Protein AF-A0A813P9F4-F1 (afdb_monomer_lite)

Structure (mmCIF, N/CA/C/O backbone):
data_AF-A0A813P9F4-F1
#
_entry.id   AF-A0A813P9F4-F1
#
loop_
_atom_site.group_PDB
_atom_site.id
_atom_site.type_symbol
_atom_site.label_atom_id
_atom_site.label_alt_id
_atom_site.label_comp_id
_atom_site.label_asym_id
_atom_site.label_entity_id
_atom_site.label_seq_id
_atom_site.pdbx_PDB_ins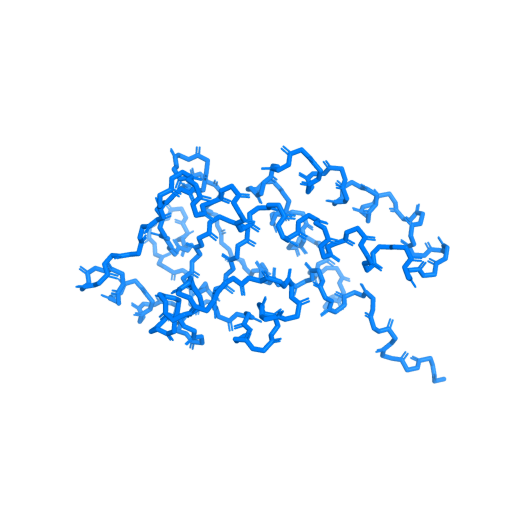_code
_atom_site.Cartn_x
_atom_site.Cartn_y
_atom_site.Cartn_z
_atom_site.occupancy
_atom_site.B_iso_or_equiv
_atom_site.auth_seq_id
_atom_site.auth_comp_id
_atom_site.auth_asym_id
_atom_site.auth_atom_id
_atom_site.pdbx_PDB_model_num
ATOM 1 N N . MET A 1 1 ? -3.811 3.455 -32.328 1.00 38.84 1 MET A N 1
ATOM 2 C CA . MET A 1 1 ? -4.471 2.786 -31.183 1.00 38.84 1 MET A CA 1
ATOM 3 C C . MET A 1 1 ? -3.452 1.935 -30.435 1.00 38.84 1 MET A C 1
ATOM 5 O O . MET A 1 1 ? -3.460 0.716 -30.534 1.00 38.84 1 MET A O 1
ATOM 9 N N . ILE A 1 2 ? -2.541 2.587 -29.710 1.00 37.06 2 ILE A N 1
ATOM 10 C CA . ILE A 1 2 ? -1.678 1.911 -28.739 1.00 37.06 2 ILE A CA 1
ATOM 11 C C . ILE A 1 2 ? -2.604 1.642 -27.562 1.00 37.06 2 ILE A C 1
ATOM 13 O O . ILE A 1 2 ? -2.911 2.542 -26.781 1.00 37.06 2 ILE A O 1
ATOM 17 N N . SER A 1 3 ? -3.187 0.443 -27.539 1.00 33.72 3 SER A N 1
ATOM 18 C CA . SER A 1 3 ? -3.940 -0.056 -26.394 1.00 33.72 3 SER A CA 1
ATOM 19 C C . SER A 1 3 ? -3.168 0.309 -25.139 1.00 33.72 3 SER A C 1
ATOM 21 O O . SER A 1 3 ? -1.970 0.075 -25.130 1.00 33.72 3 SER A O 1
ATOM 23 N N . LYS A 1 4 ? -3.809 0.955 -24.159 1.00 35.31 4 LYS A N 1
ATOM 24 C CA . LYS A 1 4 ? -3.947 0.546 -22.744 1.00 35.31 4 LYS A CA 1
ATOM 25 C C . LYS A 1 4 ? -2.871 -0.401 -22.170 1.00 35.31 4 LYS A C 1
ATOM 27 O O . LYS A 1 4 ? -3.177 -1.223 -21.311 1.00 35.31 4 LYS A O 1
ATOM 32 N N . SER A 1 5 ? -1.631 -0.306 -22.637 1.00 38.56 5 SER A N 1
ATOM 33 C CA . SER A 1 5 ? -0.543 -1.261 -22.457 1.00 38.56 5 SER A CA 1
ATOM 34 C C . SER A 1 5 ? 0.084 -1.010 -21.100 1.00 38.56 5 SER A C 1
ATOM 36 O O . SER A 1 5 ? 1.172 -0.468 -20.951 1.00 38.56 5 SER A O 1
ATOM 38 N N . PHE A 1 6 ? -0.699 -1.411 -20.101 1.00 42.31 6 PHE A N 1
ATOM 39 C CA . PHE A 1 6 ? -0.329 -2.400 -19.098 1.00 42.31 6 PHE A CA 1
ATOM 40 C C . PHE A 1 6 ? 0.676 -2.005 -18.024 1.00 42.31 6 PHE A C 1
ATOM 42 O O . PHE A 1 6 ? 0.907 -2.789 -17.110 1.00 42.31 6 PHE A O 1
ATOM 49 N N . ILE A 1 7 ? 1.269 -0.820 -18.104 1.00 42.38 7 ILE A N 1
ATOM 50 C CA . ILE A 1 7 ? 2.550 -0.601 -17.428 1.00 42.38 7 ILE A CA 1
ATOM 51 C C . ILE A 1 7 ? 2.520 0.595 -16.471 1.00 42.38 7 ILE A C 1
ATOM 53 O O . ILE A 1 7 ? 3.172 0.560 -15.433 1.00 42.38 7 ILE A O 1
ATOM 57 N N . LEU A 1 8 ? 1.644 1.571 -16.713 1.00 39.75 8 LEU A N 1
ATOM 58 C CA . LEU A 1 8 ? 1.245 2.543 -15.687 1.00 39.75 8 LEU A CA 1
ATOM 59 C C . LEU A 1 8 ? 0.214 1.954 -14.692 1.00 39.75 8 LEU A C 1
ATOM 61 O O . LEU A 1 8 ? 0.012 2.502 -13.616 1.00 39.75 8 LEU A O 1
ATOM 65 N N . LEU A 1 9 ? -0.407 0.807 -15.014 1.00 43.53 9 LEU A N 1
ATOM 66 C CA . LEU A 1 9 ? -1.620 0.289 -14.353 1.00 43.53 9 LEU A CA 1
ATOM 67 C C . LEU A 1 9 ? -1.388 -0.751 -13.232 1.00 43.53 9 LEU A C 1
ATOM 69 O O . LEU A 1 9 ? -2.354 -1.242 -12.659 1.00 43.53 9 LEU A O 1
ATOM 73 N N . ALA A 1 10 ? -0.148 -1.108 -12.889 1.00 41.69 10 ALA A N 1
ATOM 74 C CA . ALA A 1 10 ? 0.119 -2.036 -11.772 1.00 41.69 10 ALA A CA 1
ATOM 75 C C . ALA A 1 10 ? 0.908 -1.411 -10.608 1.00 41.69 10 ALA A C 1
ATOM 77 O O . ALA A 1 10 ? 1.071 -2.055 -9.577 1.00 41.69 10 ALA A O 1
ATOM 78 N N . ILE A 1 11 ? 1.371 -0.165 -10.770 1.00 42.88 11 ILE A N 1
ATOM 79 C CA . ILE A 1 11 ? 2.135 0.596 -9.762 1.00 42.88 11 ILE A CA 1
ATOM 80 C C . ILE A 1 11 ? 1.339 1.825 -9.273 1.00 42.88 11 ILE A C 1
ATOM 82 O O . ILE A 1 11 ? 1.633 2.398 -8.233 1.00 42.88 11 ILE A O 1
ATOM 86 N N . ALA A 1 12 ? 0.254 2.181 -9.962 1.00 42.66 12 ALA A N 1
ATOM 87 C CA . ALA A 1 12 ? -0.674 3.233 -9.567 1.00 42.66 12 ALA A CA 1
ATOM 88 C C . ALA A 1 12 ? -1.814 2.693 -8.694 1.00 42.66 12 ALA A C 1
ATOM 90 O O . ALA A 1 12 ? -2.994 2.807 -9.028 1.00 42.66 12 ALA A O 1
ATOM 91 N N . ILE A 1 13 ? -1.473 2.069 -7.575 1.00 44.22 13 ILE A N 1
ATOM 92 C CA . ILE A 1 13 ? -2.440 1.940 -6.494 1.00 44.22 13 ILE A CA 1
ATOM 93 C C . ILE A 1 13 ? -2.307 3.267 -5.738 1.00 44.22 13 ILE A C 1
ATOM 95 O O . ILE A 1 13 ? -1.233 3.603 -5.253 1.00 44.22 13 ILE A O 1
ATOM 99 N N . CYS A 1 14 ? -3.407 4.028 -5.746 1.00 41.34 14 CYS A N 1
ATOM 100 C CA . CYS A 1 14 ? -3.854 4.960 -4.707 1.00 41.34 14 CYS A CA 1
ATOM 101 C C . CYS A 1 14 ? -2.990 6.167 -4.322 1.00 41.34 14 CYS A C 1
ATOM 103 O O . CYS A 1 14 ? -2.403 6.243 -3.234 1.00 41.34 14 CYS A O 1
ATOM 105 N N . ALA A 1 15 ? -3.138 7.240 -5.087 1.00 36.16 15 ALA A N 1
ATOM 106 C CA . ALA A 1 15 ? -3.024 8.523 -4.433 1.00 36.16 15 ALA A CA 1
ATOM 107 C C . ALA A 1 15 ? -4.020 9.531 -4.986 1.00 36.16 15 ALA A C 1
ATOM 109 O O . ALA A 1 15 ? -4.110 9.796 -6.185 1.00 36.16 15 ALA A O 1
ATOM 110 N N . VAL A 1 16 ? -4.828 10.034 -4.064 1.00 38.38 16 VAL A N 1
ATOM 111 C CA . VAL A 1 16 ? -5.742 11.136 -4.284 1.00 38.38 16 VAL A CA 1
ATOM 112 C C . VAL A 1 16 ? -5.605 12.096 -3.110 1.00 38.38 16 VAL A C 1
ATOM 114 O O . VAL A 1 16 ? -5.012 11.784 -2.085 1.00 38.38 16 VAL A O 1
ATOM 117 N N . THR A 1 17 ? -5.988 13.323 -3.413 1.00 39.00 17 THR A N 1
ATOM 118 C CA . THR A 1 17 ? -5.633 14.610 -2.819 1.00 39.00 17 THR A CA 1
ATOM 119 C C . THR A 1 17 ? -5.945 14.765 -1.329 1.00 39.00 17 THR A C 1
ATOM 121 O O . THR A 1 17 ? -6.948 15.396 -1.016 1.00 39.00 17 THR A O 1
ATOM 124 N N . SER A 1 18 ? -5.045 14.361 -0.423 1.00 39.19 18 SER A N 1
ATOM 125 C CA . SER A 1 18 ? -4.926 15.029 0.886 1.00 39.19 18 SER A CA 1
ATOM 126 C C . SER A 1 18 ? -3.593 14.781 1.616 1.00 39.19 18 SER A C 1
ATOM 128 O O . SER A 1 18 ? -2.891 13.793 1.399 1.00 39.19 18 SER A O 1
ATOM 130 N N . LEU A 1 19 ? -3.233 15.747 2.466 1.00 47.84 19 LEU A N 1
ATOM 131 C CA . LEU A 1 19 ? -2.000 15.844 3.247 1.00 47.84 19 LEU A CA 1
ATOM 132 C C . LEU A 1 19 ? -1.985 14.876 4.441 1.00 47.84 19 LEU A C 1
ATOM 134 O O . LEU A 1 19 ? -2.484 15.225 5.499 1.00 47.84 19 LEU A O 1
ATOM 138 N N . THR A 1 20 ? -1.385 13.689 4.327 1.00 51.88 20 THR A N 1
ATOM 139 C CA . THR A 1 20 ? -1.181 12.801 5.508 1.00 51.88 20 THR A CA 1
ATOM 140 C C . THR A 1 20 ? -0.052 11.780 5.323 1.00 51.88 20 THR A C 1
ATOM 142 O O . THR A 1 20 ? -0.068 10.675 5.864 1.00 51.88 20 THR A O 1
ATOM 145 N N . VAL A 1 21 ? 1.004 12.167 4.598 1.00 53.16 21 VAL A N 1
ATOM 146 C CA . VAL A 1 21 ? 2.276 11.412 4.539 1.00 53.16 21 VAL A CA 1
ATOM 147 C C . VAL A 1 21 ? 2.869 11.198 5.950 1.00 53.16 21 VAL A C 1
ATOM 149 O O . VAL A 1 21 ? 3.619 10.250 6.171 1.00 53.16 21 VAL A O 1
ATOM 152 N N . GLU A 1 22 ? 2.512 12.041 6.926 1.00 54.81 22 GLU A N 1
ATOM 153 C CA . GLU A 1 22 ? 3.029 11.991 8.300 1.00 54.81 22 GLU A CA 1
ATOM 154 C C . GLU A 1 22 ? 2.641 10.733 9.086 1.00 54.81 22 GLU A C 1
ATOM 156 O O . GLU A 1 22 ? 3.503 10.161 9.747 1.00 54.81 22 GLU A O 1
ATOM 161 N N . GLN A 1 23 ? 1.405 10.236 8.987 1.00 55.81 23 GLN A N 1
ATOM 162 C CA . GLN A 1 23 ? 0.986 9.061 9.771 1.00 55.81 23 GLN A CA 1
ATOM 163 C C . GLN A 1 23 ? 1.700 7.778 9.313 1.00 55.81 23 GLN A C 1
ATOM 165 O O . GLN A 1 23 ? 2.123 6.969 10.139 1.00 55.81 23 GLN A O 1
ATOM 170 N N . ALA A 1 24 ? 1.949 7.640 8.006 1.00 54.38 24 ALA A N 1
ATOM 171 C CA . ALA A 1 24 ? 2.747 6.545 7.450 1.00 54.38 24 ALA A CA 1
ATOM 172 C C . ALA A 1 24 ? 4.205 6.565 7.936 1.00 54.38 24 ALA A C 1
ATOM 174 O O . ALA A 1 24 ? 4.809 5.513 8.135 1.00 54.38 24 ALA A O 1
ATOM 175 N N . LYS A 1 25 ? 4.772 7.768 8.121 1.00 58.06 25 LYS A N 1
ATOM 176 C CA . LYS A 1 25 ? 6.124 7.957 8.670 1.00 58.06 25 LYS A CA 1
ATOM 177 C C . LYS A 1 25 ? 6.194 7.618 10.160 1.00 58.06 25 LYS A C 1
ATOM 179 O O . LYS A 1 25 ? 7.252 7.215 10.627 1.00 58.06 25 LYS A O 1
ATOM 184 N N . GLN A 1 26 ? 5.095 7.792 10.895 1.00 65.81 26 GLN A N 1
ATOM 185 C CA . GLN A 1 26 ? 5.050 7.562 12.340 1.00 65.81 26 GLN A CA 1
ATOM 186 C C . GLN A 1 26 ? 4.973 6.075 12.696 1.00 65.81 26 GLN A C 1
ATOM 188 O O . GLN A 1 26 ? 5.670 5.645 13.613 1.00 65.81 26 GLN A O 1
ATOM 193 N N . ASN A 1 27 ? 4.156 5.282 11.992 1.00 80.38 27 ASN A N 1
ATOM 194 C CA . ASN A 1 27 ? 4.078 3.842 12.236 1.00 80.38 27 ASN A CA 1
ATOM 195 C C . ASN A 1 27 ? 3.549 3.062 11.014 1.00 80.38 27 ASN A C 1
ATOM 197 O O . ASN A 1 27 ? 2.334 2.961 10.834 1.00 80.38 27 ASN A O 1
ATOM 201 N N . PRO A 1 28 ? 4.417 2.432 10.202 1.00 81.38 28 PRO A N 1
ATOM 202 C CA . PRO A 1 28 ? 3.984 1.702 9.010 1.00 81.38 28 PRO A CA 1
ATOM 203 C C . PRO A 1 28 ? 3.247 0.387 9.328 1.00 81.38 28 PRO A C 1
ATOM 205 O O . PRO A 1 28 ? 2.658 -0.222 8.432 1.00 81.38 28 PRO A O 1
ATOM 208 N N . LEU A 1 29 ? 3.274 -0.052 10.593 1.00 90.00 29 LEU A N 1
ATOM 209 C CA . LEU A 1 29 ? 2.599 -1.258 11.067 1.00 90.00 29 LEU A CA 1
ATOM 210 C C . LEU A 1 29 ? 1.130 -1.014 11.416 1.00 90.00 29 LEU A C 1
ATOM 212 O O . LEU A 1 29 ? 0.393 -1.978 11.605 1.00 90.00 29 LEU A O 1
ATOM 216 N N . GLN A 1 30 ? 0.693 0.240 11.524 1.00 91.12 30 GLN A N 1
ATOM 217 C CA . GLN A 1 30 ? -0.676 0.580 11.887 1.00 91.12 30 GLN A CA 1
ATOM 218 C C . GLN A 1 30 ? -1.419 1.177 10.699 1.00 91.12 30 GLN A C 1
ATOM 220 O O . GLN A 1 30 ? -0.908 2.044 9.992 1.00 91.12 30 GLN A O 1
ATOM 225 N N . ALA A 1 31 ? -2.638 0.694 10.474 1.00 91.06 31 ALA A N 1
ATOM 226 C CA . ALA A 1 31 ? -3.446 1.182 9.379 1.00 91.06 31 ALA A CA 1
ATOM 227 C C . ALA A 1 31 ? -4.085 2.533 9.705 1.00 91.06 31 ALA A C 1
ATOM 229 O O . ALA A 1 31 ? -4.447 2.805 10.851 1.00 91.06 31 ALA A O 1
ATOM 230 N N . TYR A 1 32 ? -4.266 3.357 8.679 1.00 89.44 32 TYR A N 1
ATOM 231 C CA . TYR A 1 32 ? -4.781 4.717 8.809 1.00 89.44 32 TYR A CA 1
ATOM 232 C C . TYR A 1 32 ? -5.605 5.124 7.578 1.00 89.44 32 TYR A C 1
ATOM 234 O O . TYR A 1 32 ? -5.681 4.394 6.586 1.00 89.44 32 TYR A O 1
ATOM 242 N N . VAL A 1 33 ? -6.238 6.294 7.647 1.00 87.25 33 VAL A N 1
ATOM 243 C CA . VAL A 1 33 ? -6.867 6.973 6.505 1.00 87.25 33 VAL A CA 1
ATOM 244 C C . VAL A 1 33 ? -6.208 8.330 6.327 1.00 87.25 33 VAL A C 1
ATOM 246 O O . VAL A 1 33 ? -5.751 8.926 7.299 1.00 87.25 33 VAL A O 1
ATOM 249 N N . LEU A 1 34 ? -6.169 8.833 5.100 1.00 82.69 34 LEU A N 1
ATOM 250 C CA . LEU A 1 34 ? -5.682 10.175 4.849 1.00 82.69 34 LEU A CA 1
ATOM 251 C C . LEU A 1 34 ? -6.691 11.206 5.361 1.00 82.69 34 LEU A C 1
ATOM 253 O O . LEU A 1 34 ? -7.896 11.087 5.128 1.00 82.69 34 LEU A O 1
ATOM 257 N N . THR A 1 35 ? -6.181 12.227 6.036 1.00 78.00 35 THR A N 1
ATOM 258 C CA . THR A 1 35 ? -6.914 13.436 6.407 1.00 78.00 35 THR A CA 1
ATOM 259 C C . THR A 1 35 ? -6.327 14.650 5.690 1.00 78.00 35 THR A C 1
ATOM 261 O O . THR A 1 35 ? -5.244 14.580 5.103 1.00 78.00 35 THR A O 1
ATOM 264 N N . ASP A 1 36 ? -7.059 15.755 5.674 1.00 73.56 36 ASP A N 1
ATOM 265 C CA . ASP A 1 36 ? -6.552 17.077 5.326 1.00 73.56 36 ASP A CA 1
ATOM 266 C C . ASP A 1 36 ? -5.838 17.725 6.542 1.00 73.56 36 ASP A C 1
ATOM 268 O O . ASP A 1 36 ? -5.820 17.138 7.632 1.00 73.56 36 ASP A O 1
ATOM 272 N N . PRO A 1 37 ? -5.250 18.931 6.397 1.00 73.62 37 PRO A N 1
ATOM 273 C CA . PRO A 1 37 ? -4.619 19.648 7.512 1.00 73.62 37 PRO A CA 1
ATOM 274 C C . PRO A 1 37 ? -5.564 20.018 8.661 1.00 73.62 37 PRO A C 1
ATOM 276 O O . PRO A 1 37 ? -5.097 20.313 9.755 1.00 73.62 37 PRO A O 1
ATOM 279 N N . ASN A 1 38 ? -6.878 20.011 8.426 1.00 77.69 38 ASN A N 1
ATOM 280 C CA . ASN A 1 38 ? -7.895 20.291 9.437 1.00 77.69 38 ASN A CA 1
ATOM 281 C C . ASN A 1 38 ? -8.367 19.011 10.150 1.00 77.69 38 ASN A C 1
ATOM 283 O O . ASN A 1 38 ? -9.276 19.069 10.977 1.00 77.69 38 ASN A O 1
ATOM 287 N N . GLY A 1 39 ? -7.789 17.849 9.821 1.00 78.19 39 GLY A N 1
ATOM 288 C CA . GLY A 1 39 ? -8.173 16.551 10.374 1.00 78.19 39 GLY A CA 1
ATOM 289 C C . GLY A 1 39 ? -9.423 15.934 9.737 1.00 78.19 39 GLY A C 1
ATOM 290 O O . GLY A 1 39 ? -9.903 14.909 10.221 1.00 78.19 39 GLY A O 1
ATOM 291 N N . GLN A 1 40 ? -9.951 16.506 8.651 1.00 85.06 40 GLN A N 1
ATOM 292 C CA . GLN A 1 40 ? -11.078 15.932 7.916 1.00 85.06 40 GLN A CA 1
ATOM 293 C C . GLN A 1 40 ? -10.605 14.789 7.024 1.00 85.06 40 GLN A C 1
ATOM 295 O O . GLN A 1 40 ? -9.642 14.936 6.277 1.00 85.06 40 GLN A O 1
ATOM 300 N N . VAL A 1 41 ? -11.287 13.644 7.071 1.00 85.50 41 VAL A N 1
ATOM 301 C CA . VAL A 1 41 ? -10.927 12.474 6.255 1.00 85.50 41 VAL A CA 1
ATOM 302 C C . VAL A 1 41 ? -11.133 12.759 4.770 1.00 85.50 41 VAL A C 1
ATOM 304 O O . VAL A 1 41 ? -12.216 13.184 4.364 1.00 85.50 41 VAL A O 1
ATOM 307 N N . ASP A 1 42 ? -10.132 12.441 3.946 1.00 81.69 42 ASP A N 1
ATOM 308 C CA . ASP A 1 42 ? -10.264 12.498 2.492 1.00 81.69 42 ASP A CA 1
ATOM 309 C C . ASP A 1 42 ? -11.308 11.466 2.030 1.00 81.69 42 ASP A C 1
ATOM 311 O O . ASP A 1 42 ? -11.116 10.260 2.236 1.00 81.69 42 ASP A O 1
ATOM 315 N N . PRO A 1 43 ? -12.399 11.889 1.359 1.00 83.31 43 PRO A N 1
ATOM 316 C CA . PRO A 1 43 ? -13.439 10.981 0.875 1.00 83.31 43 PRO A CA 1
ATOM 317 C C . PRO A 1 43 ? -12.900 9.915 -0.090 1.00 83.31 43 PRO A C 1
ATOM 319 O O . PRO A 1 43 ? -13.521 8.866 -0.285 1.00 83.31 43 PRO A O 1
ATOM 322 N N . LYS A 1 44 ? -11.746 10.163 -0.713 1.00 82.12 44 LYS A N 1
ATOM 323 C CA . LYS A 1 44 ? -11.100 9.240 -1.636 1.00 82.12 44 LYS A CA 1
ATOM 324 C C . LYS A 1 44 ? -10.087 8.312 -0.968 1.00 82.12 44 LYS A C 1
ATOM 326 O O . LYS A 1 44 ? -9.748 7.319 -1.616 1.00 82.12 44 LYS A O 1
ATOM 331 N N . SER A 1 45 ? -9.662 8.560 0.270 1.00 82.25 45 SER A N 1
ATOM 332 C CA . SER A 1 45 ? -8.746 7.661 0.981 1.00 82.25 45 SER A CA 1
ATOM 333 C C . SER A 1 45 ? -9.417 6.339 1.309 1.00 82.25 45 SER A C 1
ATOM 335 O O . SER A 1 45 ? -10.523 6.339 1.844 1.00 82.25 45 SER A O 1
ATOM 337 N N . GLY A 1 46 ? -8.756 5.213 1.049 1.00 88.56 46 GLY A N 1
ATOM 338 C CA . GLY A 1 46 ? -9.122 3.956 1.696 1.00 88.56 46 GLY A CA 1
ATOM 339 C C . GLY A 1 46 ? -8.362 3.737 2.995 1.00 88.56 46 GLY A C 1
ATOM 340 O O . GLY A 1 46 ? -7.713 4.646 3.520 1.00 88.56 46 GLY A O 1
ATOM 341 N N . VAL A 1 47 ? -8.446 2.504 3.491 1.00 91.31 47 VAL A N 1
ATOM 342 C CA . VAL A 1 47 ? -7.616 2.002 4.589 1.00 91.31 47 VAL A CA 1
ATOM 343 C C . VAL A 1 47 ? -6.215 1.734 4.054 1.00 91.31 47 VAL A C 1
ATOM 345 O O . VAL A 1 47 ? -6.032 0.892 3.170 1.00 91.31 47 VAL A O 1
ATOM 348 N N . ARG A 1 48 ? -5.227 2.445 4.589 1.00 89.12 48 ARG A N 1
ATOM 349 C CA . ARG A 1 48 ? -3.824 2.354 4.180 1.00 89.12 48 ARG A CA 1
ATOM 350 C C . ARG A 1 48 ? -3.024 1.574 5.206 1.00 89.12 48 ARG A C 1
ATOM 352 O O . ARG A 1 48 ? -3.223 1.782 6.395 1.00 89.12 48 ARG A O 1
ATOM 359 N N . ILE A 1 49 ? -2.135 0.693 4.756 1.00 88.81 49 ILE A N 1
ATOM 360 C CA . ILE A 1 49 ? -1.225 -0.077 5.613 1.00 88.81 49 ILE A CA 1
ATOM 361 C C . ILE A 1 49 ? 0.055 -0.409 4.840 1.00 88.81 49 ILE A C 1
ATOM 363 O O . ILE A 1 49 ? 0.003 -0.976 3.746 1.00 88.81 49 ILE A O 1
ATOM 367 N N . GLY A 1 50 ? 1.210 -0.032 5.392 1.00 85.00 50 GLY A N 1
ATOM 368 C CA . GLY A 1 50 ? 2.489 -0.108 4.686 1.00 85.00 50 GLY A CA 1
ATOM 369 C C . GLY A 1 50 ? 2.424 0.489 3.265 1.00 85.00 50 GLY A C 1
ATOM 370 O O . GLY A 1 50 ? 2.021 1.643 3.120 1.00 85.00 50 GLY A O 1
ATOM 371 N N . PRO A 1 51 ? 2.789 -0.263 2.206 1.00 82.25 51 PRO A N 1
ATOM 372 C CA . PRO A 1 51 ? 2.742 0.219 0.821 1.00 82.25 51 PRO A CA 1
ATOM 373 C C . PRO A 1 51 ? 1.344 0.214 0.176 1.00 82.25 51 PRO A C 1
ATOM 375 O O . PRO A 1 51 ? 1.221 0.545 -1.003 1.00 82.25 51 PRO A O 1
ATOM 378 N N . LEU A 1 52 ? 0.298 -0.223 0.882 1.00 85.25 52 LEU A N 1
ATOM 379 C CA . LEU A 1 52 ? -1.013 -0.484 0.287 1.00 85.25 52 LEU A CA 1
ATOM 380 C C . LEU A 1 52 ? -2.060 0.560 0.680 1.00 85.25 52 LEU A C 1
ATOM 382 O O . LEU A 1 52 ? -2.091 1.035 1.810 1.00 85.25 52 LEU A O 1
ATOM 386 N N . ASP A 1 53 ? -3.004 0.799 -0.232 1.00 86.00 53 ASP A N 1
ATOM 387 C CA . ASP A 1 53 ? -4.348 1.292 0.090 1.00 86.00 53 ASP A CA 1
ATOM 388 C C . ASP A 1 53 ? -5.358 0.253 -0.388 1.00 86.00 53 ASP A C 1
ATOM 390 O O . ASP A 1 53 ? -5.479 -0.047 -1.584 1.00 86.00 53 ASP A O 1
ATOM 394 N N . LEU A 1 54 ? -6.081 -0.307 0.568 1.00 88.88 54 LEU A N 1
ATOM 395 C CA . LEU A 1 54 ? -6.967 -1.440 0.359 1.00 88.88 54 LEU A CA 1
ATOM 396 C C . LEU A 1 54 ? -8.221 -1.061 -0.446 1.00 88.88 54 LEU A C 1
ATOM 398 O O . LEU A 1 54 ? -8.920 -1.943 -0.939 1.00 88.88 54 LEU A O 1
ATOM 402 N N . LYS A 1 55 ? -8.483 0.225 -0.705 1.00 84.44 55 LYS A N 1
ATOM 403 C CA . LYS A 1 55 ? -9.525 0.629 -1.659 1.00 84.44 55 LYS A CA 1
ATOM 404 C C . LYS A 1 55 ? -9.222 0.181 -3.092 1.00 84.44 55 LYS A C 1
ATOM 406 O O . LYS A 1 55 ? -10.136 -0.161 -3.837 1.00 84.44 55 LYS A O 1
ATOM 411 N N . TYR A 1 56 ? -7.953 0.202 -3.490 1.00 79.44 56 TYR A N 1
ATOM 412 C CA . TYR A 1 56 ? -7.542 0.020 -4.888 1.00 79.44 56 TYR A CA 1
ATOM 413 C C . TYR A 1 56 ? -6.885 -1.335 -5.155 1.00 79.44 56 TYR A C 1
ATOM 415 O O . TYR A 1 56 ? -6.693 -1.729 -6.307 1.00 79.44 56 TYR A O 1
ATOM 423 N N . VAL A 1 57 ? -6.556 -2.066 -4.095 1.00 81.50 57 VAL A N 1
ATOM 424 C CA . VAL A 1 57 ? -6.014 -3.417 -4.176 1.00 81.50 57 VAL A CA 1
ATOM 425 C C . VAL A 1 57 ? -7.156 -4.429 -4.131 1.00 81.50 57 VAL A C 1
ATOM 427 O O . VAL A 1 57 ? -8.091 -4.301 -3.349 1.00 81.50 57 VAL A O 1
ATOM 430 N N . ARG A 1 58 ? -7.061 -5.482 -4.948 1.00 84.56 58 ARG A N 1
ATOM 431 C CA . ARG A 1 58 ? -7.974 -6.633 -4.885 1.00 84.56 58 ARG A CA 1
ATOM 432 C C . ARG A 1 58 ? -7.255 -7.858 -4.315 1.00 84.56 58 ARG A C 1
ATOM 434 O O . ARG A 1 58 ? -6.068 -8.022 -4.608 1.00 84.56 58 ARG A O 1
ATOM 441 N N . PRO A 1 59 ? -7.961 -8.784 -3.639 1.00 88.06 59 PRO A N 1
ATOM 442 C CA . PRO A 1 59 ? -7.379 -10.042 -3.160 1.00 88.06 59 PRO A CA 1
ATOM 443 C C . PRO A 1 59 ? -6.581 -10.790 -4.236 1.00 88.06 59 PRO A C 1
ATOM 445 O O . PRO A 1 59 ? -5.437 -11.174 -4.018 1.00 88.06 59 PRO A O 1
ATOM 448 N N . ALA A 1 60 ? -7.133 -10.899 -5.448 1.00 85.94 60 ALA A N 1
ATOM 449 C CA . ALA A 1 60 ? -6.475 -11.573 -6.568 1.00 85.94 60 ALA A CA 1
ATOM 450 C C . ALA A 1 60 ? -5.168 -10.895 -7.026 1.00 85.94 60 ALA A C 1
ATOM 452 O O . ALA A 1 60 ? -4.321 -11.543 -7.640 1.00 85.94 60 ALA A O 1
ATOM 453 N N . ALA A 1 61 ? -5.006 -9.590 -6.781 1.00 82.75 61 ALA A N 1
ATOM 454 C CA . ALA A 1 61 ? -3.755 -8.887 -7.051 1.00 82.75 61 ALA A CA 1
ATOM 455 C C . ALA A 1 61 ? -2.705 -9.225 -5.985 1.00 82.75 61 ALA A C 1
ATOM 457 O O . ALA A 1 61 ? -1.576 -9.539 -6.342 1.00 82.75 61 ALA A O 1
ATOM 458 N N . LEU A 1 62 ? -3.095 -9.262 -4.706 1.00 86.94 62 LEU A N 1
ATOM 459 C CA . LEU A 1 62 ? -2.214 -9.663 -3.603 1.00 86.94 62 LEU A CA 1
ATOM 460 C C . LEU A 1 62 ? -1.737 -11.111 -3.735 1.00 86.94 62 LEU A C 1
ATOM 462 O O . LEU A 1 62 ? -0.560 -11.392 -3.542 1.00 86.94 62 LEU A O 1
ATOM 466 N N . GLN A 1 63 ? -2.620 -12.018 -4.160 1.00 89.81 63 GLN A N 1
ATOM 467 C CA . GLN A 1 63 ? -2.241 -13.400 -4.474 1.00 89.81 63 GLN A CA 1
ATOM 468 C C . GLN A 1 63 ? -1.188 -13.451 -5.586 1.00 89.81 63 GLN A C 1
ATOM 470 O O . GLN A 1 63 ? -0.196 -14.164 -5.479 1.00 89.81 63 GLN A O 1
ATOM 475 N N . ARG A 1 64 ? -1.356 -12.644 -6.644 1.00 86.25 64 ARG A N 1
ATOM 476 C CA . ARG A 1 64 ? -0.372 -12.530 -7.735 1.00 86.25 64 ARG A CA 1
ATOM 477 C C . ARG A 1 64 ? 0.950 -11.891 -7.305 1.00 86.25 64 ARG A C 1
ATOM 479 O O . ARG A 1 64 ? 1.957 -12.127 -7.971 1.00 86.25 64 ARG A O 1
ATOM 486 N N . MET A 1 65 ? 0.945 -11.096 -6.236 1.00 85.81 65 MET A N 1
ATOM 487 C CA . MET A 1 65 ? 2.155 -10.572 -5.598 1.00 85.81 65 MET A CA 1
ATOM 488 C C . MET A 1 65 ? 2.860 -11.623 -4.731 1.00 85.81 65 MET A C 1
ATOM 490 O O . MET A 1 65 ? 3.981 -11.376 -4.324 1.00 85.81 65 MET A O 1
ATOM 494 N N . GLY A 1 66 ? 2.245 -12.783 -4.468 1.00 89.69 66 GLY A N 1
ATOM 495 C CA . GLY A 1 66 ? 2.810 -13.816 -3.594 1.00 89.69 66 GLY A CA 1
ATOM 496 C C . GLY A 1 66 ? 2.475 -13.627 -2.114 1.00 89.69 66 GLY A C 1
ATOM 497 O O . GLY A 1 66 ? 3.118 -14.233 -1.260 1.00 89.69 66 GLY A O 1
ATOM 498 N N . LEU A 1 67 ? 1.482 -12.790 -1.787 1.00 91.38 67 LEU A N 1
ATOM 499 C CA . LEU A 1 67 ? 1.074 -12.577 -0.403 1.00 91.38 67 LEU A CA 1
ATOM 500 C C . LEU A 1 67 ? 0.350 -13.809 0.160 1.00 91.38 67 LEU A C 1
ATOM 502 O O . LEU A 1 67 ? -0.476 -14.421 -0.520 1.00 91.38 67 LEU A O 1
ATOM 506 N N . GLN A 1 68 ? 0.641 -14.140 1.418 1.00 93.38 68 GLN A N 1
ATOM 507 C CA . GLN A 1 68 ? 0.044 -15.274 2.123 1.00 93.38 68 GLN A CA 1
ATOM 508 C C . GLN A 1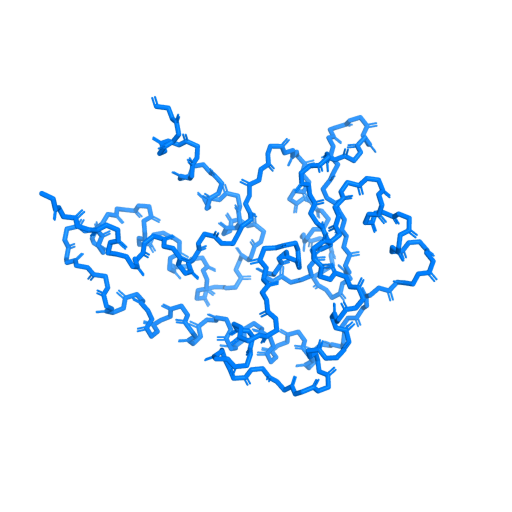 68 ? -1.465 -15.091 2.341 1.00 93.38 68 GLN A C 1
ATOM 510 O O . GLN A 1 68 ? -1.961 -13.970 2.503 1.00 93.38 68 GLN A O 1
ATOM 515 N N . SER A 1 69 ? -2.200 -16.205 2.364 1.00 93.56 69 SER A N 1
ATOM 516 C CA . SER A 1 69 ? -3.656 -16.209 2.520 1.00 93.56 69 SER A CA 1
ATOM 517 C C . SER A 1 69 ? -4.114 -15.588 3.833 1.00 93.56 69 SER A C 1
ATOM 519 O O . SER A 1 69 ? -5.114 -14.873 3.819 1.00 93.56 69 SER A O 1
ATOM 521 N N . GLU A 1 70 ? -3.388 -15.797 4.937 1.00 95.12 70 GLU A N 1
ATOM 522 C CA . GLU A 1 70 ? -3.751 -15.228 6.240 1.00 95.12 70 GLU A CA 1
ATOM 523 C C . GLU A 1 70 ? -3.756 -13.696 6.188 1.00 95.12 70 GLU A C 1
ATOM 525 O O . GLU A 1 70 ? -4.694 -13.048 6.653 1.00 95.12 70 GLU A O 1
ATOM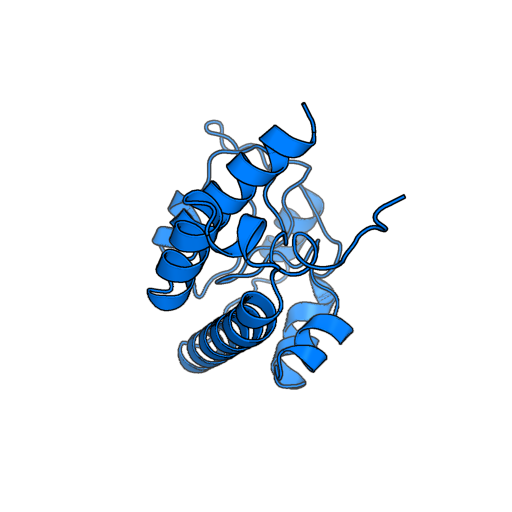 530 N N . LEU A 1 71 ? -2.747 -13.102 5.548 1.00 94.62 71 LEU A N 1
ATOM 531 C CA . LEU A 1 71 ? -2.627 -11.652 5.443 1.00 94.62 71 LEU A CA 1
ATOM 532 C C . LEU A 1 71 ? -3.691 -11.057 4.505 1.00 94.62 71 LEU A C 1
ATOM 534 O O . LEU A 1 71 ? -4.255 -10.001 4.783 1.00 94.62 71 LEU A O 1
ATOM 538 N N . ILE A 1 72 ? -4.042 -11.767 3.429 1.00 95.00 72 ILE A N 1
ATOM 539 C CA . ILE A 1 72 ? -5.148 -11.369 2.544 1.00 95.00 72 ILE A CA 1
ATOM 540 C C . ILE A 1 72 ? -6.492 -11.426 3.285 1.00 95.00 72 ILE A C 1
ATOM 542 O O . ILE A 1 72 ? -7.299 -10.505 3.149 1.00 95.00 72 ILE A O 1
ATOM 546 N N . GLN A 1 73 ? -6.735 -12.473 4.080 1.00 96.75 73 GLN A N 1
ATOM 547 C CA . GLN A 1 73 ? -7.940 -12.594 4.911 1.00 96.75 73 GLN A CA 1
ATOM 548 C C . GLN A 1 73 ? -8.013 -11.471 5.949 1.00 96.75 73 GLN A C 1
ATOM 550 O O . GLN A 1 73 ? -9.069 -10.864 6.131 1.00 96.75 73 GLN A O 1
ATOM 555 N N . LYS A 1 74 ? -6.878 -11.125 6.566 1.00 96.56 74 LYS A N 1
ATOM 556 C CA . LYS A 1 74 ? -6.761 -9.994 7.494 1.00 96.56 74 LYS A CA 1
ATOM 557 C C . LYS A 1 74 ? -7.177 -8.669 6.846 1.00 96.56 74 LYS A C 1
ATOM 559 O O . LYS A 1 74 ? -7.834 -7.857 7.492 1.00 96.56 74 LYS A O 1
ATOM 564 N N . PHE A 1 75 ? -6.866 -8.468 5.564 1.00 96.25 75 PHE A N 1
ATOM 565 C CA . PHE A 1 75 ? -7.243 -7.270 4.802 1.00 96.25 75 PHE A CA 1
ATOM 566 C C . PHE A 1 75 ? -8.676 -7.277 4.265 1.00 96.25 75 PHE A C 1
ATOM 568 O O . PHE A 1 75 ? -9.201 -6.211 3.941 1.00 96.25 75 PHE A O 1
ATOM 575 N N . GLN A 1 76 ? -9.331 -8.439 4.204 1.00 96.06 76 GLN A N 1
ATOM 576 C CA . GLN A 1 76 ? -10.649 -8.603 3.588 1.00 96.06 76 GLN A CA 1
ATOM 577 C C . GLN A 1 76 ? -11.704 -7.567 4.016 1.00 96.06 76 GLN A C 1
ATOM 579 O O . GLN A 1 76 ? -12.365 -7.024 3.128 1.00 96.06 76 GLN A O 1
ATOM 584 N N . PRO A 1 77 ? -11.867 -7.244 5.315 1.00 97.06 77 PRO A N 1
ATOM 585 C CA . PRO A 1 77 ? -12.896 -6.301 5.760 1.00 97.06 77 PRO A CA 1
ATOM 586 C C . PRO A 1 77 ? -12.700 -4.876 5.235 1.00 97.06 77 PRO A C 1
ATOM 588 O O . PRO A 1 77 ? -13.643 -4.093 5.225 1.00 97.06 77 PRO A O 1
ATOM 591 N N . TYR A 1 78 ? -11.477 -4.534 4.837 1.00 96.38 78 TYR A N 1
ATOM 592 C CA . TYR A 1 78 ? -11.054 -3.171 4.537 1.00 96.38 78 TYR A CA 1
ATOM 593 C C . TYR A 1 78 ? -10.991 -2.889 3.030 1.00 96.38 78 TYR A C 1
ATOM 595 O O . TYR A 1 78 ? -10.757 -1.748 2.626 1.00 96.38 78 TYR A O 1
ATOM 603 N N . PHE A 1 79 ? -11.188 -3.908 2.184 1.00 92.75 79 PHE A N 1
ATOM 604 C CA . PHE A 1 79 ? -11.180 -3.716 0.737 1.00 92.75 79 PHE A CA 1
ATOM 605 C C . PHE A 1 79 ? -12.357 -2.859 0.279 1.00 92.75 79 PHE A C 1
ATOM 607 O O . PHE A 1 79 ? -13.490 -3.062 0.706 1.00 92.75 79 PHE A O 1
ATOM 614 N N . ASN A 1 80 ? -12.091 -1.948 -0.660 1.00 88.94 80 ASN A N 1
ATOM 615 C CA . ASN A 1 80 ? -13.106 -1.087 -1.280 1.00 88.94 80 ASN A CA 1
ATOM 616 C C . ASN A 1 80 ? -13.899 -0.200 -0.288 1.00 88.94 80 ASN A C 1
ATOM 618 O O . ASN A 1 80 ? -14.956 0.320 -0.640 1.00 88.94 80 ASN A O 1
ATOM 622 N N . VAL A 1 81 ? -13.393 -0.007 0.934 1.00 92.81 81 VAL A N 1
ATOM 623 C CA . VAL A 1 81 ? -13.944 0.932 1.923 1.00 92.81 81 VAL A CA 1
ATOM 624 C C . VAL A 1 81 ? -13.158 2.242 1.854 1.00 92.81 81 VAL A C 1
ATOM 626 O O . VAL A 1 81 ? -11.934 2.216 1.710 1.00 92.81 81 VAL A O 1
ATOM 629 N N . SER A 1 82 ? -13.834 3.394 1.943 1.00 92.19 82 SER A N 1
ATOM 630 C CA . SER A 1 82 ? -13.178 4.704 1.833 1.00 92.19 82 SER A CA 1
ATOM 631 C C . SER A 1 82 ? -13.804 5.813 2.674 1.00 92.19 82 SER A C 1
ATOM 633 O O . SER A 1 82 ? -14.927 5.688 3.160 1.00 92.19 82 SER A O 1
ATOM 635 N N . GLY A 1 83 ? -13.076 6.920 2.821 1.00 90.12 83 GLY A N 1
ATOM 636 C CA . GLY A 1 83 ? -13.529 8.121 3.509 1.00 90.12 83 GLY A CA 1
ATOM 637 C C . GLY A 1 83 ? -13.911 7.857 4.963 1.00 90.12 83 GLY A C 1
ATOM 638 O O . GLY A 1 83 ? -13.293 7.050 5.660 1.00 90.12 83 GLY A O 1
ATOM 639 N N . GLN A 1 84 ? -14.984 8.509 5.405 1.00 94.00 84 GLN A N 1
ATOM 640 C CA . GLN A 1 84 ? -15.526 8.366 6.759 1.00 94.00 84 GLN A CA 1
ATOM 641 C C . GLN A 1 84 ? -15.852 6.908 7.123 1.00 94.00 84 GLN A C 1
ATOM 643 O O . GLN A 1 84 ? -15.601 6.484 8.248 1.00 94.00 84 GLN A O 1
ATOM 648 N N . GLN A 1 85 ? -16.320 6.100 6.166 1.00 96.69 85 GLN A N 1
ATOM 649 C CA . GLN A 1 85 ? -16.597 4.683 6.409 1.00 96.69 85 GLN A CA 1
ATOM 650 C C . GLN A 1 85 ? -15.318 3.896 6.738 1.00 96.69 85 GLN A C 1
ATOM 652 O O . GLN A 1 85 ? -15.330 3.039 7.619 1.00 96.69 85 GLN A O 1
ATOM 657 N N . ALA A 1 86 ? -14.201 4.198 6.066 1.00 95.44 86 ALA A N 1
ATOM 658 C CA . ALA A 1 86 ? -12.911 3.568 6.355 1.00 95.44 86 ALA A CA 1
ATOM 659 C C . ALA A 1 86 ? -12.392 3.968 7.741 1.00 95.44 86 ALA A C 1
ATOM 661 O O . ALA A 1 86 ? -11.882 3.119 8.473 1.00 95.44 86 ALA A O 1
ATOM 662 N N . GLN A 1 87 ? -12.571 5.236 8.124 1.00 94.06 87 GLN A N 1
ATOM 663 C CA . GLN A 1 87 ? -12.204 5.713 9.456 1.00 94.06 87 GLN A CA 1
ATOM 664 C C . GLN A 1 87 ? -13.017 5.011 10.549 1.00 94.06 87 GLN A C 1
ATOM 666 O O . GLN A 1 87 ? -12.438 4.483 11.496 1.00 94.06 87 GLN A O 1
ATOM 671 N N . GLN A 1 88 ? -14.343 4.951 10.397 1.00 96.50 88 GLN A N 1
ATOM 672 C CA . GLN A 1 88 ? -15.232 4.264 11.337 1.00 96.50 88 GLN A CA 1
ATOM 673 C C . GLN A 1 88 ? -14.884 2.778 11.459 1.00 96.50 88 GLN A C 1
ATOM 675 O O . GLN A 1 88 ? -14.821 2.244 12.566 1.00 96.50 88 GLN A O 1
ATOM 680 N N . LEU A 1 89 ? -14.594 2.114 10.336 1.00 97.19 89 LEU A N 1
ATOM 681 C CA . LEU A 1 89 ? -14.174 0.716 10.344 1.00 97.19 89 LEU A CA 1
ATOM 682 C C . LEU A 1 89 ? -12.865 0.518 11.119 1.00 97.19 89 LEU A C 1
ATOM 684 O O . LEU A 1 89 ? -12.767 -0.437 11.882 1.00 97.19 89 LEU A O 1
ATOM 688 N N . LEU A 1 90 ? -11.878 1.406 10.970 1.00 95.19 90 LEU A N 1
ATOM 689 C CA . LEU A 1 90 ? -10.627 1.326 11.735 1.00 95.19 90 LEU A CA 1
ATOM 690 C C . LEU A 1 90 ? -10.817 1.615 13.226 1.00 95.19 90 LEU A C 1
ATOM 692 O O . LEU A 1 90 ? -10.128 1.008 14.042 1.00 95.19 90 LEU A O 1
ATOM 696 N N . GLN A 1 91 ? -11.752 2.494 13.592 1.00 94.19 91 GLN A N 1
ATOM 697 C CA . GLN A 1 91 ? -12.108 2.736 14.995 1.00 94.19 91 GLN A CA 1
ATOM 698 C C . GLN A 1 91 ? -12.753 1.499 15.635 1.00 94.19 91 GLN A C 1
ATOM 700 O O . GLN A 1 91 ? -12.454 1.171 16.779 1.00 94.19 91 GLN A O 1
ATOM 705 N N . GLN A 1 92 ? -13.614 0.793 14.897 1.00 97.31 92 GLN A N 1
ATOM 706 C CA . GLN A 1 92 ? -14.285 -0.423 15.374 1.00 97.31 92 GLN A CA 1
ATOM 707 C C . GLN A 1 92 ? -13.378 -1.657 15.328 1.00 97.31 92 GLN A C 1
ATOM 709 O O . GLN A 1 92 ? -13.464 -2.538 16.181 1.00 97.31 92 GLN A O 1
ATOM 714 N N . LYS A 1 93 ? -12.525 -1.738 14.307 1.00 97.00 93 LYS A N 1
ATOM 715 C CA . LYS A 1 93 ? -11.651 -2.873 14.032 1.00 97.00 93 LYS A CA 1
ATOM 716 C C . LYS A 1 93 ? -10.277 -2.366 13.581 1.00 97.00 93 LYS A C 1
ATOM 718 O O . LYS A 1 93 ? -10.013 -2.312 12.374 1.00 97.00 93 LYS A O 1
ATOM 723 N N . PRO A 1 94 ? -9.387 -2.016 14.523 1.00 95.00 94 PRO A N 1
ATOM 724 C CA . PRO A 1 94 ? -8.033 -1.591 14.194 1.00 95.00 94 PRO A CA 1
ATOM 725 C C . PRO A 1 94 ? -7.294 -2.659 13.383 1.00 95.00 94 PRO A C 1
ATOM 727 O O . PRO A 1 94 ? -7.341 -3.846 13.709 1.00 95.00 94 PRO A O 1
ATOM 730 N N . LEU A 1 95 ? -6.605 -2.236 12.324 1.00 95.38 95 LEU A N 1
ATOM 731 C CA . LEU A 1 95 ? -5.730 -3.101 11.538 1.00 95.38 95 LEU A CA 1
ATOM 732 C C . LEU A 1 95 ? -4.277 -2.789 11.889 1.00 95.38 95 LEU A C 1
ATOM 734 O O . LEU A 1 95 ? -3.800 -1.676 11.677 1.00 95.38 95 LEU A O 1
ATOM 738 N N . GLN A 1 96 ? -3.579 -3.794 12.406 1.00 95.19 96 GLN A N 1
ATOM 739 C CA . GLN A 1 96 ? -2.166 -3.711 12.747 1.00 95.19 96 GLN A CA 1
ATOM 740 C C . GLN A 1 96 ? -1.421 -4.923 12.194 1.00 95.19 96 GLN A C 1
ATOM 742 O O . GLN A 1 96 ? -1.926 -6.047 12.254 1.00 95.19 96 GLN A O 1
ATOM 747 N N . LEU A 1 97 ? -0.225 -4.691 11.668 1.00 94.31 97 LEU A N 1
ATOM 748 C CA . LEU A 1 97 ? 0.710 -5.720 11.245 1.00 94.31 97 LEU A CA 1
ATOM 749 C C . LEU A 1 97 ? 1.747 -5.992 12.331 1.00 94.31 97 LEU A C 1
ATOM 751 O O . LEU A 1 97 ? 2.169 -5.091 13.053 1.00 94.31 97 LEU A O 1
ATOM 755 N N . THR A 1 98 ? 2.202 -7.235 12.416 1.00 95.94 98 THR A N 1
ATOM 756 C CA . THR A 1 98 ? 3.484 -7.527 13.055 1.00 95.94 98 THR A CA 1
ATOM 757 C C . THR A 1 98 ? 4.620 -7.028 12.162 1.00 95.94 98 THR A C 1
ATOM 759 O O . THR A 1 98 ? 4.446 -6.845 10.953 1.00 95.94 98 THR A O 1
ATOM 762 N N . GLN A 1 99 ? 5.811 -6.850 12.735 1.00 94.19 99 GLN A N 1
ATOM 763 C CA . GLN A 1 99 ? 6.994 -6.490 11.950 1.00 94.19 99 GLN A CA 1
ATOM 764 C C . GLN A 1 99 ? 7.248 -7.507 10.822 1.00 94.19 99 GLN A C 1
ATOM 766 O O . GLN A 1 99 ? 7.464 -7.124 9.678 1.00 94.19 99 GLN A O 1
ATOM 771 N N . GLN A 1 100 ? 7.112 -8.803 11.117 1.00 95.44 100 GLN A N 1
ATOM 772 C CA . GLN A 1 100 ? 7.285 -9.872 10.134 1.00 95.44 100 GLN A CA 1
ATOM 773 C C . GLN A 1 100 ? 6.244 -9.814 9.003 1.00 95.44 100 GLN A C 1
ATOM 775 O O . GLN A 1 100 ? 6.594 -10.010 7.839 1.00 95.44 100 GLN A O 1
ATOM 780 N N . GLU A 1 101 ? 4.973 -9.538 9.315 1.00 95.50 101 GLU A N 1
ATOM 781 C CA . GLU A 1 101 ? 3.924 -9.366 8.299 1.00 95.50 101 GLU A CA 1
ATOM 782 C C . GLU A 1 101 ? 4.216 -8.160 7.398 1.00 95.50 101 GLU A C 1
ATOM 784 O O . GLU A 1 101 ? 4.064 -8.252 6.178 1.00 95.50 101 GLU A O 1
ATOM 789 N N . TYR A 1 102 ? 4.658 -7.045 7.984 1.00 92.56 102 TYR A N 1
ATOM 790 C CA . TYR A 1 102 ? 5.025 -5.842 7.243 1.00 92.56 102 TYR A CA 1
ATOM 791 C C . TYR A 1 102 ? 6.252 -6.049 6.352 1.00 92.56 102 TYR A C 1
ATOM 793 O O . TYR A 1 102 ? 6.252 -5.615 5.197 1.00 92.56 102 TYR A O 1
ATOM 801 N N . ASP A 1 103 ? 7.278 -6.735 6.852 1.00 91.88 103 ASP A N 1
ATOM 802 C CA . ASP A 1 103 ? 8.478 -7.040 6.079 1.00 91.88 103 ASP A CA 1
ATOM 803 C C . ASP A 1 103 ? 8.154 -7.978 4.919 1.00 91.88 103 ASP A C 1
ATOM 805 O O . ASP A 1 103 ? 8.593 -7.736 3.794 1.00 91.88 103 ASP A O 1
ATOM 809 N N . ASN A 1 104 ? 7.324 -9.001 5.155 1.00 92.31 104 ASN A N 1
ATOM 810 C CA . ASN A 1 104 ? 6.838 -9.880 4.095 1.00 92.31 104 ASN A CA 1
ATOM 811 C C . ASN A 1 104 ? 6.050 -9.083 3.047 1.00 92.31 104 ASN A C 1
ATOM 813 O O . ASN A 1 104 ? 6.383 -9.132 1.864 1.00 92.31 104 ASN A O 1
ATOM 817 N N . LEU A 1 105 ? 5.074 -8.276 3.474 1.00 90.50 105 LEU A N 1
ATOM 818 C CA . LEU A 1 105 ? 4.303 -7.415 2.579 1.00 90.50 105 LEU A CA 1
ATOM 819 C C . LEU A 1 105 ? 5.210 -6.503 1.740 1.00 90.50 105 LEU A C 1
ATOM 821 O O . LEU A 1 105 ? 5.079 -6.460 0.518 1.00 90.50 105 LEU A O 1
ATOM 825 N N . SER A 1 106 ? 6.147 -5.807 2.383 1.00 88.38 106 SER A N 1
ATOM 826 C CA . SER A 1 106 ? 7.081 -4.900 1.713 1.00 88.38 106 SER A CA 1
ATOM 827 C C . SER A 1 106 ? 7.948 -5.639 0.695 1.00 88.38 106 SER A C 1
ATOM 829 O O . SER A 1 106 ? 8.074 -5.182 -0.439 1.00 88.38 106 SER A O 1
ATOM 831 N N . ASN A 1 107 ? 8.490 -6.807 1.055 1.00 90.81 107 ASN A N 1
ATOM 832 C CA . ASN A 1 107 ? 9.291 -7.637 0.152 1.00 90.81 107 ASN A CA 1
ATOM 833 C C . ASN A 1 107 ? 8.496 -8.062 -1.089 1.00 90.81 107 ASN A C 1
ATOM 835 O O . ASN A 1 107 ? 8.996 -7.937 -2.206 1.00 90.81 107 ASN A O 1
ATOM 839 N N . GLN A 1 108 ? 7.256 -8.531 -0.909 1.00 89.25 108 GLN A N 1
ATOM 840 C CA . GLN A 1 108 ? 6.415 -8.965 -2.028 1.00 89.25 108 GLN A CA 1
ATOM 841 C C . GLN A 1 108 ? 6.045 -7.802 -2.952 1.00 89.25 108 GLN A C 1
ATOM 843 O O . GLN A 1 108 ? 6.034 -7.962 -4.173 1.00 89.25 108 GLN A O 1
ATOM 848 N N . VAL A 1 109 ? 5.783 -6.615 -2.396 1.00 85.62 109 VAL A N 1
ATOM 849 C CA . VAL A 1 109 ? 5.501 -5.420 -3.203 1.00 85.62 109 VAL A CA 1
ATOM 850 C C . VAL A 1 109 ? 6.727 -4.999 -4.012 1.00 85.62 109 VAL A C 1
ATOM 852 O O . VAL A 1 109 ? 6.588 -4.770 -5.214 1.00 85.62 109 VAL A O 1
ATOM 855 N N . VAL A 1 110 ? 7.923 -4.970 -3.411 1.00 85.81 110 VAL A N 1
ATOM 856 C CA . VAL A 1 110 ? 9.176 -4.680 -4.135 1.00 85.81 110 VAL A CA 1
ATOM 857 C C . VAL A 1 110 ? 9.400 -5.693 -5.256 1.00 85.81 110 VAL A C 1
ATOM 859 O O . VAL A 1 110 ? 9.545 -5.299 -6.413 1.00 85.81 110 VAL A O 1
ATOM 862 N N . ALA A 1 111 ? 9.334 -6.992 -4.955 1.00 87.50 111 ALA A N 1
ATOM 863 C CA . ALA A 1 111 ? 9.541 -8.048 -5.946 1.00 87.50 111 ALA A CA 1
ATOM 864 C C . ALA A 1 111 ? 8.520 -7.971 -7.097 1.00 87.50 111 ALA A C 1
ATOM 866 O O . ALA A 1 111 ? 8.861 -8.125 -8.276 1.00 87.50 111 ALA A O 1
ATOM 867 N N . PHE A 1 112 ? 7.252 -7.689 -6.780 1.00 84.25 112 PHE A N 1
ATOM 868 C CA . PHE A 1 112 ? 6.222 -7.480 -7.789 1.00 84.25 112 PHE A CA 1
ATOM 869 C C . PHE A 1 112 ? 6.520 -6.250 -8.651 1.00 84.25 112 PHE A C 1
ATOM 871 O O . PHE A 1 112 ? 6.393 -6.315 -9.877 1.00 84.25 112 PHE A O 1
ATOM 878 N N . MET A 1 113 ? 6.933 -5.137 -8.047 1.00 81.19 113 MET A N 1
ATOM 879 C CA . MET A 1 113 ? 7.306 -3.933 -8.781 1.00 81.19 113 MET A CA 1
ATOM 880 C C . MET A 1 113 ? 8.497 -4.173 -9.706 1.00 81.19 113 MET A C 1
ATOM 882 O O . MET A 1 113 ? 8.401 -3.839 -10.883 1.00 81.19 113 MET A O 1
ATOM 886 N N . GLU A 1 114 ? 9.570 -4.805 -9.233 1.00 84.25 114 GLU A N 1
ATOM 887 C CA . GLU A 1 114 ? 10.750 -5.138 -10.043 1.00 84.25 114 GLU A CA 1
ATOM 888 C C . GLU A 1 114 ? 10.382 -6.006 -11.253 1.00 84.25 114 GLU A C 1
ATOM 890 O O . GLU A 1 114 ? 10.740 -5.699 -12.397 1.00 84.25 114 GLU A O 1
ATOM 895 N N . LYS A 1 115 ? 9.578 -7.053 -11.025 1.00 83.94 115 LYS A N 1
ATOM 896 C CA . LYS A 1 115 ? 9.090 -7.946 -12.084 1.00 83.94 115 LYS A CA 1
ATOM 897 C C . LYS A 1 115 ? 8.297 -7.201 -13.158 1.00 83.94 115 LYS A C 1
ATOM 899 O O . LYS A 1 115 ? 8.345 -7.585 -14.329 1.00 83.94 115 LYS A O 1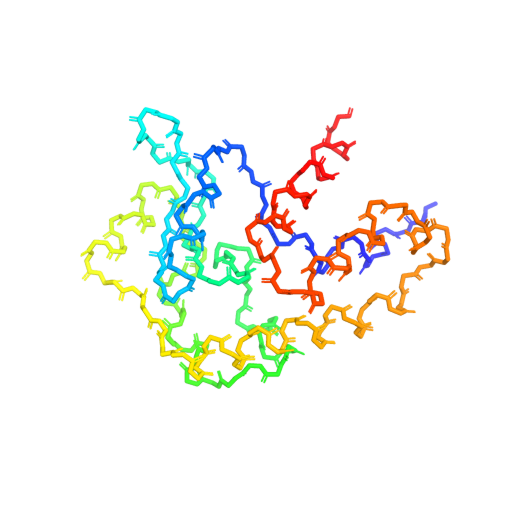
ATOM 904 N N . ASN A 1 116 ? 7.534 -6.178 -12.779 1.00 78.81 116 ASN A N 1
ATOM 905 C CA . ASN A 1 116 ? 6.740 -5.389 -13.721 1.00 78.81 116 ASN A CA 1
ATOM 906 C C . ASN A 1 116 ? 7.536 -4.237 -14.345 1.00 78.81 116 ASN A C 1
ATOM 908 O O . ASN A 1 116 ? 7.327 -3.936 -15.518 1.00 78.81 116 ASN A O 1
ATOM 912 N N . TYR A 1 117 ? 8.496 -3.654 -13.627 1.00 78.62 117 TYR A N 1
ATOM 913 C CA . TYR A 1 117 ? 9.366 -2.591 -14.125 1.00 78.62 117 TYR A CA 1
ATOM 914 C C . TYR A 1 117 ? 10.159 -3.036 -15.359 1.00 78.62 117 TYR A C 1
ATOM 916 O O . TYR A 1 117 ? 10.258 -2.313 -16.348 1.00 78.62 117 TYR A O 1
ATOM 924 N N . ASN A 1 118 ? 10.655 -4.274 -15.357 1.00 79.69 118 ASN A N 1
ATOM 925 C CA . ASN A 1 118 ? 11.397 -4.823 -16.494 1.00 79.69 118 ASN A CA 1
ATOM 926 C C . ASN A 1 118 ? 10.538 -5.030 -17.749 1.00 79.69 118 ASN A C 1
ATOM 928 O O . ASN A 1 118 ? 11.082 -5.147 -18.846 1.00 79.69 118 ASN A O 1
ATOM 932 N N . LYS A 1 119 ? 9.209 -5.034 -17.604 1.00 81.81 119 LYS A N 1
ATOM 933 C CA . LYS A 1 119 ? 8.263 -5.121 -18.721 1.00 81.81 119 LYS A CA 1
ATOM 934 C C . LYS A 1 119 ? 7.924 -3.752 -19.308 1.00 81.81 119 LYS A C 1
ATOM 936 O O . LYS A 1 119 ? 7.349 -3.710 -20.390 1.00 81.81 119 LYS A O 1
ATOM 941 N N . VAL A 1 120 ? 8.270 -2.657 -18.619 1.00 74.31 120 VAL A N 1
ATOM 942 C CA . VAL A 1 120 ? 8.052 -1.276 -19.075 1.00 74.31 120 VAL A CA 1
ATOM 943 C C . VAL A 1 120 ? 8.841 -1.021 -20.369 1.00 74.31 120 VAL A C 1
ATOM 945 O O . VAL A 1 120 ? 10.037 -1.325 -20.398 1.00 74.31 120 VAL A O 1
ATOM 948 N N . PRO A 1 121 ? 8.250 -0.432 -21.434 1.00 80.25 121 PRO A N 1
ATOM 949 C CA . PRO A 1 121 ? 8.982 -0.141 -22.661 1.00 80.25 121 PRO A CA 1
ATOM 950 C C . PRO A 1 121 ? 10.072 0.904 -22.382 1.00 80.25 121 PRO A C 1
ATOM 952 O O . PRO A 1 121 ? 9.827 1.819 -21.588 1.00 80.25 121 PRO A O 1
ATOM 955 N N . PRO A 1 122 ? 11.245 0.839 -23.041 1.00 84.62 122 PRO A N 1
ATOM 956 C CA . PRO A 1 122 ? 12.389 1.690 -22.707 1.00 84.62 122 PRO A CA 1
ATOM 957 C C . PRO A 1 122 ? 12.090 3.197 -22.591 1.00 84.62 122 PRO A C 1
ATOM 959 O O . PRO A 1 122 ? 12.555 3.790 -21.620 1.00 84.62 122 PRO A O 1
ATOM 962 N N . PRO A 1 123 ? 11.272 3.825 -23.466 1.00 80.25 123 PRO A N 1
ATOM 963 C CA . PRO A 1 123 ? 10.963 5.253 -23.341 1.00 80.25 123 PRO A CA 1
ATOM 964 C C . PRO A 1 123 ? 10.262 5.624 -22.027 1.00 80.25 123 PRO A C 1
ATOM 966 O O . PRO A 1 123 ? 10.550 6.662 -21.441 1.00 80.25 123 PRO A O 1
ATOM 969 N N . LEU A 1 124 ? 9.368 4.760 -21.536 1.00 76.00 124 LEU A N 1
ATOM 970 C CA . LEU A 1 124 ? 8.675 4.967 -20.262 1.00 76.00 124 LEU A CA 1
ATOM 971 C C . LEU A 1 124 ? 9.548 4.549 -19.077 1.00 76.00 124 LEU A C 1
ATOM 973 O O . LEU A 1 124 ? 9.539 5.205 -18.042 1.00 76.00 124 LEU A O 1
ATOM 977 N N . ARG A 1 125 ? 10.332 3.479 -19.233 1.00 81.50 125 ARG A N 1
ATOM 978 C CA . ARG A 1 125 ? 11.208 2.949 -18.181 1.00 81.50 125 ARG A CA 1
ATOM 979 C C . ARG A 1 125 ? 12.327 3.922 -17.828 1.00 81.50 125 ARG A C 1
ATOM 981 O O . ARG A 1 125 ? 12.711 4.015 -16.672 1.00 81.50 125 ARG A O 1
ATOM 988 N N . ASN A 1 126 ? 12.826 4.649 -18.823 1.00 83.50 126 ASN A N 1
ATOM 989 C CA . ASN A 1 126 ? 13.899 5.624 -18.658 1.00 83.50 126 ASN A CA 1
ATOM 990 C C . ASN A 1 126 ? 13.379 7.011 -18.240 1.00 83.50 126 ASN A C 1
ATOM 992 O O . ASN A 1 126 ? 14.174 7.935 -18.079 1.00 83.50 126 ASN A O 1
ATOM 996 N N . ASN A 1 127 ? 12.063 7.184 -18.066 1.00 85.44 127 ASN A N 1
ATOM 997 C CA . ASN A 1 127 ? 11.510 8.422 -17.531 1.00 85.44 127 ASN A CA 1
ATOM 998 C C . ASN A 1 127 ? 12.022 8.640 -16.097 1.00 85.44 127 ASN A C 1
ATOM 1000 O O . ASN A 1 127 ? 11.887 7.758 -15.249 1.00 85.44 127 ASN A O 1
ATOM 1004 N N . ALA A 1 128 ? 12.567 9.826 -15.814 1.00 87.75 128 ALA A N 1
ATOM 1005 C CA . ALA A 1 128 ? 13.194 10.135 -14.528 1.00 87.75 128 ALA A CA 1
ATOM 1006 C C . ALA A 1 128 ? 12.276 9.877 -13.319 1.00 87.75 128 ALA A C 1
ATOM 1008 O O . ALA A 1 128 ? 12.736 9.363 -12.302 1.00 87.75 128 ALA A O 1
ATOM 1009 N N . ARG A 1 129 ? 10.969 10.151 -13.436 1.00 83.12 129 ARG A N 1
ATOM 1010 C CA . ARG A 1 129 ? 10.000 9.917 -12.350 1.00 83.12 129 ARG A CA 1
ATOM 1011 C C . ARG A 1 129 ? 9.729 8.433 -12.140 1.00 83.12 129 ARG A C 1
ATOM 1013 O O . ARG A 1 129 ? 9.620 7.987 -11.006 1.00 83.12 129 ARG A O 1
ATOM 1020 N N . ILE A 1 130 ? 9.681 7.645 -13.213 1.00 81.75 130 ILE A N 1
ATOM 1021 C CA . ILE A 1 130 ? 9.528 6.184 -13.128 1.00 81.75 130 ILE A CA 1
ATOM 1022 C C . ILE A 1 130 ? 10.770 5.540 -12.493 1.00 81.75 130 ILE A C 1
ATOM 1024 O O . ILE A 1 130 ? 10.641 4.657 -11.645 1.00 81.75 130 ILE A O 1
ATOM 1028 N N . VAL A 1 131 ? 11.967 6.027 -12.834 1.00 87.00 131 VAL A N 1
ATOM 1029 C CA . VAL A 1 131 ? 13.224 5.614 -12.188 1.00 87.00 131 VAL A CA 1
ATOM 1030 C C . VAL A 1 131 ? 13.219 5.975 -10.699 1.00 87.00 131 VAL A C 1
ATOM 1032 O O . VAL A 1 131 ? 13.570 5.141 -9.865 1.00 87.00 131 VAL A O 1
ATOM 1035 N N . GLN A 1 132 ? 12.779 7.184 -10.349 1.00 88.56 132 GLN A N 1
ATOM 1036 C CA . GLN A 1 132 ? 12.698 7.633 -8.959 1.00 88.56 132 GLN A CA 1
ATOM 1037 C C . GLN A 1 132 ? 11.719 6.787 -8.133 1.00 88.56 132 GLN A C 1
ATOM 1039 O O . GLN A 1 132 ? 12.053 6.365 -7.027 1.00 88.56 132 GLN A O 1
ATOM 1044 N N . LEU A 1 133 ? 10.550 6.455 -8.689 1.00 83.31 133 LEU A N 1
ATOM 1045 C CA . LEU A 1 133 ? 9.581 5.559 -8.055 1.00 83.31 133 LEU A CA 1
ATOM 1046 C C . LEU A 1 133 ? 10.167 4.171 -7.771 1.00 83.31 133 LEU A C 1
ATOM 1048 O O . LEU A 1 133 ? 9.956 3.629 -6.687 1.00 83.31 133 LEU A O 1
ATOM 1052 N N . LYS A 1 134 ? 10.942 3.609 -8.707 1.00 85.12 134 LYS A N 1
ATOM 1053 C CA . LYS A 1 134 ? 11.660 2.346 -8.477 1.00 85.12 134 LYS A CA 1
ATOM 1054 C C . LYS A 1 134 ? 12.637 2.466 -7.305 1.00 85.12 134 LYS A C 1
ATOM 1056 O O . LYS A 1 134 ? 12.605 1.629 -6.411 1.00 85.12 134 LYS A O 1
ATOM 1061 N N . GLN A 1 135 ? 13.452 3.520 -7.276 1.00 90.12 135 GLN A N 1
ATOM 1062 C CA . GLN A 1 135 ? 14.431 3.734 -6.205 1.00 90.12 135 GLN A CA 1
ATOM 1063 C C . GLN A 1 135 ? 13.773 3.896 -4.828 1.00 90.12 135 GLN A C 1
ATOM 1065 O O . GLN A 1 135 ? 14.298 3.402 -3.832 1.00 90.12 135 GLN A O 1
ATOM 1070 N N . LEU A 1 136 ? 12.631 4.586 -4.755 1.00 86.12 136 LEU A N 1
ATOM 1071 C CA . LEU A 1 136 ? 11.876 4.748 -3.510 1.00 86.12 136 LEU A CA 1
ATOM 1072 C C . LEU A 1 136 ? 11.311 3.414 -3.017 1.00 86.12 136 LEU A C 1
ATOM 1074 O O . LEU A 1 136 ? 11.402 3.122 -1.826 1.00 86.12 136 LEU A O 1
ATOM 1078 N N . ALA A 1 137 ? 10.793 2.582 -3.924 1.00 84.38 137 ALA A N 1
ATOM 1079 C CA . ALA A 1 137 ? 10.318 1.248 -3.578 1.00 84.38 137 ALA A CA 1
ATOM 1080 C C . ALA A 1 137 ? 11.450 0.331 -3.091 1.00 84.38 137 ALA A C 1
ATOM 1082 O O . ALA A 1 137 ? 11.298 -0.328 -2.068 1.00 84.38 137 ALA A O 1
ATOM 1083 N N . GLU A 1 138 ? 12.611 0.340 -3.752 1.00 87.44 138 GLU A N 1
ATOM 1084 C CA . GLU A 1 138 ? 13.796 -0.426 -3.326 1.00 87.44 138 GLU A CA 1
ATOM 1085 C C . GLU A 1 138 ? 14.274 -0.021 -1.927 1.00 87.44 138 GLU A C 1
ATOM 1087 O O . GLU A 1 138 ? 14.624 -0.871 -1.108 1.00 87.44 138 GLU A O 1
ATOM 1092 N N . LYS A 1 139 ? 14.227 1.281 -1.626 1.00 88.56 139 LYS A N 1
ATOM 1093 C CA . LYS A 1 139 ? 14.527 1.831 -0.296 1.00 88.56 139 LYS A CA 1
ATOM 1094 C C . LYS A 1 139 ? 13.398 1.634 0.716 1.00 88.56 139 LYS A C 1
ATOM 1096 O O . LYS A 1 139 ? 13.595 1.940 1.889 1.00 88.56 139 LYS A O 1
ATOM 1101 N N . ARG A 1 140 ? 12.235 1.139 0.278 1.00 83.00 140 ARG A N 1
ATOM 1102 C CA . ARG A 1 140 ? 11.004 1.002 1.074 1.00 83.00 140 ARG A CA 1
ATOM 1103 C C . ARG A 1 140 ? 10.545 2.320 1.695 1.00 83.00 140 ARG A C 1
ATOM 1105 O O . ARG A 1 140 ? 9.919 2.329 2.753 1.00 83.00 140 ARG A O 1
ATOM 1112 N N . ASP A 1 141 ? 10.825 3.436 1.026 1.00 82.00 141 ASP A N 1
ATOM 1113 C CA . ASP A 1 141 ? 10.319 4.752 1.412 1.00 82.00 141 ASP A CA 1
ATOM 1114 C C . ASP A 1 141 ? 8.880 4.908 0.904 1.00 82.00 141 ASP A C 1
ATOM 1116 O O . ASP A 1 141 ? 8.577 5.692 0.002 1.00 82.00 141 ASP A O 1
ATOM 1120 N N . TRP A 1 142 ? 7.988 4.074 1.444 1.00 77.81 142 TRP A N 1
ATOM 1121 C CA . TRP A 1 142 ? 6.587 4.011 1.039 1.00 77.81 142 TRP A CA 1
ATOM 1122 C C . TRP A 1 142 ? 5.842 5.340 1.184 1.00 77.81 142 TRP A C 1
ATOM 1124 O O . TRP A 1 142 ? 5.08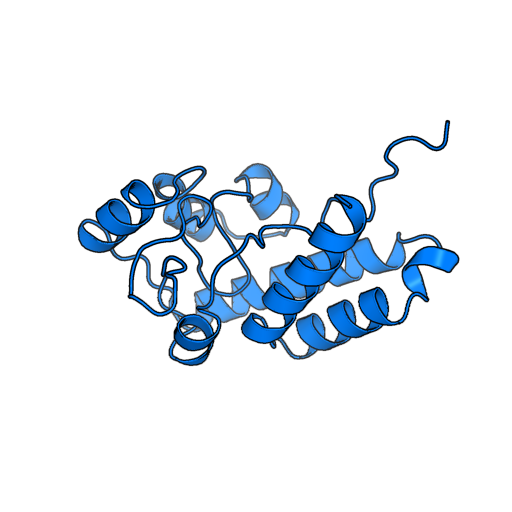1 5.670 0.272 1.00 77.81 142 TRP A O 1
ATOM 1134 N N . PRO A 1 143 ? 6.059 6.148 2.242 1.00 73.12 143 PRO A N 1
ATOM 1135 C CA . PRO A 1 143 ? 5.405 7.446 2.350 1.00 73.12 143 PRO A CA 1
ATOM 1136 C C . PRO A 1 143 ? 5.739 8.371 1.169 1.00 73.12 143 PRO A C 1
ATOM 1138 O O . PRO A 1 143 ? 4.831 8.932 0.552 1.00 73.12 143 PRO A O 1
ATOM 1141 N N . VAL A 1 144 ? 7.022 8.499 0.811 1.00 76.38 144 VAL A N 1
ATOM 1142 C CA . VAL A 1 144 ? 7.450 9.358 -0.306 1.00 76.38 144 VAL A CA 1
ATOM 1143 C C . VAL A 1 144 ? 7.088 8.733 -1.653 1.00 76.38 144 VAL A C 1
ATOM 1145 O O . VAL A 1 144 ? 6.650 9.438 -2.563 1.00 76.38 144 VAL A O 1
ATOM 1148 N N . PHE A 1 145 ? 7.205 7.410 -1.780 1.00 79.12 145 PHE A N 1
ATOM 1149 C CA . PHE A 1 145 ? 6.775 6.663 -2.961 1.00 79.12 145 PHE A CA 1
ATOM 1150 C C . PHE A 1 145 ? 5.315 6.968 -3.318 1.00 79.12 145 PHE A C 1
ATOM 1152 O O . PHE A 1 145 ? 5.024 7.382 -4.440 1.00 79.12 145 PHE A O 1
ATOM 1159 N N . LEU A 1 146 ? 4.403 6.830 -2.352 1.00 71.75 146 LEU A N 1
ATOM 1160 C CA . LEU A 1 146 ? 2.972 7.052 -2.558 1.00 71.75 146 LEU A CA 1
ATOM 1161 C C . LEU A 1 146 ? 2.670 8.507 -2.952 1.00 71.75 146 LEU A C 1
ATOM 1163 O O . LEU A 1 146 ? 1.855 8.743 -3.845 1.00 71.75 146 LEU A O 1
ATOM 1167 N N . GLN A 1 147 ? 3.375 9.477 -2.360 1.00 71.81 147 GLN A N 1
ATOM 1168 C CA . GLN A 1 147 ? 3.263 10.889 -2.736 1.00 71.81 147 GLN A CA 1
ATOM 1169 C C . GLN A 1 147 ? 3.694 11.138 -4.193 1.00 71.81 147 GLN A C 1
ATOM 1171 O O . GLN A 1 147 ? 3.061 11.912 -4.912 1.00 71.81 147 GLN A O 1
ATOM 1176 N N . GLN A 1 148 ? 4.752 10.478 -4.665 1.00 74.38 148 GLN A N 1
ATOM 1177 C CA . GLN A 1 148 ? 5.206 10.641 -6.048 1.00 74.38 148 GLN A CA 1
ATOM 1178 C C . GLN A 1 148 ? 4.299 9.950 -7.063 1.00 74.38 148 GLN A C 1
ATOM 1180 O O . GLN A 1 148 ? 4.052 10.513 -8.132 1.00 74.38 148 GLN A O 1
ATOM 1185 N N . VAL A 1 149 ? 3.756 8.777 -6.722 1.00 71.19 149 VAL A N 1
ATOM 1186 C CA . VAL A 1 149 ? 2.727 8.114 -7.537 1.00 71.19 149 VAL A CA 1
ATOM 1187 C C . VAL A 1 149 ? 1.528 9.048 -7.720 1.00 71.19 149 VAL A C 1
ATOM 1189 O O . VAL A 1 149 ? 1.000 9.151 -8.824 1.00 71.19 149 VAL A O 1
ATOM 1192 N N . GLN A 1 150 ? 1.148 9.796 -6.680 1.00 66.12 150 GLN A N 1
ATOM 1193 C CA . GLN A 1 150 ? 0.077 10.791 -6.752 1.00 66.12 150 GLN A CA 1
ATOM 1194 C C . GLN A 1 150 ? 0.297 11.861 -7.795 1.00 66.12 150 GLN A C 1
ATOM 1196 O O . GLN A 1 150 ? -0.553 12.077 -8.655 1.00 66.12 150 GLN A O 1
ATOM 1201 N N . SER A 1 151 ? 1.436 12.539 -7.683 1.00 68.81 151 SER A N 1
ATOM 1202 C CA . SER A 1 151 ? 1.783 13.638 -8.567 1.00 68.81 151 SER A CA 1
ATOM 1203 C C . SER A 1 151 ? 1.825 13.142 -10.010 1.00 68.81 151 SER A C 1
ATOM 1205 O O . SER A 1 151 ? 1.315 13.808 -10.901 1.00 68.81 151 SER A O 1
ATOM 1207 N N . LEU A 1 152 ? 2.352 11.935 -10.238 1.00 69.00 152 LEU A N 1
ATOM 1208 C CA . LEU A 1 152 ? 2.401 11.341 -11.570 1.00 69.00 152 LEU A CA 1
ATOM 1209 C C . LEU A 1 152 ? 1.000 11.086 -12.139 1.00 69.00 152 LEU A C 1
ATOM 1211 O O . LEU A 1 152 ? 0.778 11.312 -13.322 1.00 69.00 152 LEU A O 1
ATOM 1215 N N . LEU A 1 153 ? 0.055 10.628 -11.314 1.00 62.59 153 LEU A N 1
ATOM 1216 C CA . LEU A 1 153 ? -1.315 10.357 -11.751 1.00 62.59 153 LEU A CA 1
ATOM 1217 C C . LEU A 1 153 ? -2.123 11.618 -12.051 1.00 62.59 153 LEU A C 1
ATOM 1219 O O . LEU A 1 153 ? -2.956 11.583 -12.954 1.00 62.59 153 LEU A O 1
ATOM 1223 N N . GLN A 1 154 ? -1.888 12.707 -11.320 1.00 61.91 154 GLN A N 1
ATOM 1224 C CA . GLN A 1 154 ? -2.544 13.990 -11.580 1.00 61.91 154 GLN A CA 1
ATOM 1225 C C . GLN A 1 154 ? -2.174 14.538 -12.962 1.00 61.91 154 GLN A C 1
ATOM 1227 O O . GLN A 1 154 ? -3.065 14.955 -13.696 1.00 61.91 154 GLN A O 1
ATOM 1232 N N . ASP A 1 155 ? -0.906 14.416 -13.358 1.00 63.50 155 ASP A N 1
ATOM 1233 C CA . ASP A 1 155 ? -0.421 14.891 -14.662 1.00 63.50 155 ASP A CA 1
ATOM 1234 C C . ASP A 1 155 ? -1.007 14.113 -15.855 1.00 63.50 155 ASP A C 1
ATOM 1236 O O . ASP A 1 155 ? -0.972 14.585 -16.986 1.00 63.50 155 ASP A O 1
ATOM 1240 N N . PHE A 1 156 ? -1.539 12.906 -15.628 1.00 55.19 156 PHE A N 1
ATOM 1241 C CA . PHE A 1 156 ? -2.231 12.123 -16.661 1.00 55.19 156 PHE A CA 1
ATOM 1242 C C . PHE A 1 156 ? -3.734 12.424 -16.755 1.00 55.19 156 PHE A C 1
ATOM 1244 O O . PHE A 1 156 ? -4.395 11.919 -17.663 1.00 55.19 156 PHE A O 1
ATOM 1251 N N . GLN A 1 157 ? -4.289 13.168 -15.796 1.00 46.31 157 GLN A N 1
ATOM 1252 C CA . GLN A 1 157 ? -5.706 13.542 -15.751 1.00 46.31 157 GLN A CA 1
ATOM 1253 C C . GLN A 1 157 ? -5.957 14.990 -16.199 1.00 46.31 157 GLN A C 1
ATOM 1255 O O . GLN A 1 157 ? -7.108 15.325 -16.478 1.00 46.31 157 GLN A O 1
ATOM 1260 N N . SER A 1 158 ? -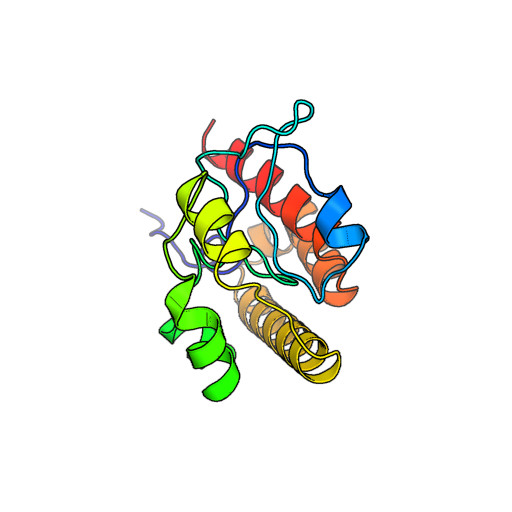4.909 15.818 -16.251 1.00 47.53 158 SER A N 1
ATOM 1261 C CA . SER A 1 158 ? -4.889 17.173 -16.824 1.00 47.53 158 SER A CA 1
ATOM 1262 C C . SER A 1 158 ? -4.643 17.156 -18.327 1.00 47.53 158 SER A C 1
ATOM 1264 O O . SER A 1 158 ? -5.296 17.952 -19.032 1.00 47.53 158 SER A O 1
#

Sequence (158 aa):
MISKSFILLAIAICAVTSLTVEQAKQNPLQAYVLTDPNGQVDPKSGVRIGPLDLKYVRPAALQRMGLQSELIQKFQPYFNVSGQQAQQLLQQKPLQLTQQEYDNLSNQVVAFMEKNYNKVPPPLRNNARIVQLKQLAEKRDWPVFLQQVQSLLQDFQS

InterPro domains:
  IPR023347 Lysozyme domain superfamily [G3DSA:1.10.530.40] (16-156)
  IPR031922 Pesticin, C-terminal [PF16754] (26-119)

Foldseek 3Di:
DPPPPDQLPLLLADDDDADDLPVCVVDLQWWDFGDHPVRAGDQRTFTDHQLHGQQRDDLVSCVVLVQDPVVSVLCVVRHNAGGPRRVVCCVVPIGGHDPVNNVSSLVSVLVVNVVSLVVDDVVRSPPPLNVVLNVCSVVSVSSVSNVSSRVVVVVVVD

pLDDT: mean 78.41, std 17.69, range [33.72, 97.31]

Secondary structure (DSSP, 8-state):
-----SSSTTT-----S---HHHHHH-TTB-B--B-TTSPBPTT-B-EETTEETTT--HHHHHHTT--HHHHHHHGGGTT-BHHHHHHHHHHS--B--HHHHHHHHHHHHHHHHHHHTTS-HHHHT-HHHHHHHHHHHTT-HHHHHHHHHHHHHHTT-

Organism: NCBI:txid104777

Radius of gyration: 15.37 Å; chains: 1; bounding box: 31×36×47 Å